Protein AF-A0AAD5GAS0-F1 (afdb_monomer_lite)

pLDDT: mean 85.1, std 6.24, range [58.31, 93.0]

Sequence (140 aa):
YFGTLLTKGKLNAFESLELSRLVVNQNKKNLLENWLAEDKLECSEELGDLVKTVDNDLALKIYIKARATPKVVAAFAERREFDKILIYSKQVGYSPDYLFLLQTILRTDPQGAVNFALMMSQMEGGCPVDYNTITDLFLQ

InterPro domains:
  IPR012331 Clathrin, heavy chain, linker [G3DSA:1.25.40.30] (1-78)
  IPR016024 Armadillo-type 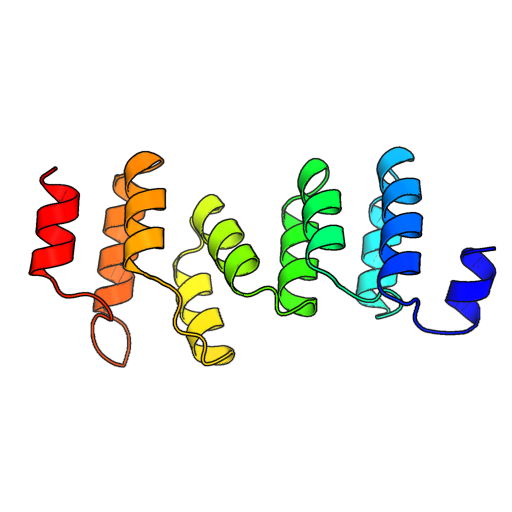fold [SSF48371] (1-71)

Organism: Ambrosia artemisiifolia (NCBI:txid4212)

Structure (mmCIF, N/CA/C/O backbone):
data_AF-A0AAD5GAS0-F1
#
_entry.id   AF-A0AAD5GAS0-F1
#
loop_
_atom_site.group_PDB
_atom_site.id
_atom_site.type_symbol
_atom_site.label_atom_id
_atom_site.label_alt_id
_atom_site.label_comp_id
_atom_site.label_asym_id
_atom_site.label_entity_id
_atom_site.label_seq_id
_atom_site.pdbx_PDB_ins_code
_atom_site.Cartn_x
_atom_site.Cartn_y
_atom_site.Cartn_z
_atom_site.occupancy
_atom_site.B_iso_or_equiv
_atom_site.auth_seq_id
_atom_site.auth_comp_id
_atom_site.auth_asym_id
_atom_site.auth_atom_id
_atom_site.pdbx_PDB_model_num
ATOM 1 N N . TYR A 1 1 ? -19.476 1.541 22.113 1.00 71.50 1 TYR A N 1
ATOM 2 C CA . TYR A 1 1 ? -19.295 0.214 21.496 1.00 71.50 1 TYR A CA 1
ATOM 3 C C . TYR A 1 1 ? -17.854 0.013 21.022 1.00 71.50 1 TYR A C 1
ATOM 5 O O . TYR A 1 1 ? -17.113 -0.648 21.736 1.00 71.50 1 TYR A O 1
ATOM 13 N N . PHE A 1 2 ? -17.394 0.663 19.942 1.00 72.06 2 PHE A N 1
ATOM 14 C CA . PHE A 1 2 ? -16.007 0.515 19.452 1.00 72.06 2 PHE A CA 1
ATOM 15 C C . PHE A 1 2 ? -14.914 0.898 20.462 1.00 72.06 2 PHE A C 1
ATOM 17 O O . PHE A 1 2 ? -13.915 0.199 20.563 1.00 72.06 2 PHE A O 1
ATOM 24 N N . GLY A 1 3 ? -15.125 1.938 21.279 1.00 73.81 3 GLY A N 1
ATOM 25 C CA . GLY A 1 3 ? -14.177 2.296 22.346 1.00 73.81 3 GLY A CA 1
ATOM 26 C C . GLY A 1 3 ? -13.932 1.164 23.351 1.00 73.81 3 GLY A C 1
ATOM 27 O O . GLY A 1 3 ? -12.802 0.969 23.778 1.00 73.81 3 GLY A O 1
ATOM 28 N N . THR A 1 4 ? -14.966 0.376 23.666 1.00 78.38 4 THR A N 1
ATOM 29 C CA . THR A 1 4 ? -14.875 -0.790 24.560 1.00 78.38 4 THR A CA 1
ATOM 30 C C . THR A 1 4 ? -14.216 -1.985 23.870 1.00 78.38 4 THR A C 1
ATOM 32 O O . THR A 1 4 ? -13.490 -2.734 24.514 1.00 78.38 4 THR A O 1
ATOM 35 N N . LEU A 1 5 ? -14.440 -2.168 22.562 1.00 75.75 5 LEU A N 1
ATOM 36 C CA . LEU A 1 5 ? -13.770 -3.210 21.772 1.00 75.75 5 LEU A CA 1
ATOM 37 C C . LEU A 1 5 ? -12.263 -2.946 21.668 1.00 75.75 5 LEU A C 1
ATOM 39 O O . LEU A 1 5 ? -11.475 -3.843 21.945 1.00 75.75 5 LEU A O 1
ATOM 43 N N . LEU A 1 6 ? -11.870 -1.693 21.424 1.00 78.00 6 LEU A N 1
ATOM 44 C CA . LEU A 1 6 ? -10.469 -1.250 21.422 1.00 78.00 6 LEU A CA 1
ATOM 45 C C . LEU A 1 6 ? -9.763 -1.438 22.775 1.00 78.00 6 LEU A C 1
ATOM 47 O O . LEU A 1 6 ? -8.534 -1.453 22.826 1.00 78.00 6 LEU A O 1
ATOM 51 N N . THR A 1 7 ? -10.518 -1.542 23.876 1.00 77.06 7 THR A N 1
ATOM 52 C CA . THR A 1 7 ? -9.972 -1.880 25.203 1.00 77.06 7 THR A CA 1
ATOM 53 C C . THR A 1 7 ? -9.883 -3.387 25.436 1.00 77.06 7 THR A C 1
ATOM 55 O O . THR A 1 7 ? -9.105 -3.821 26.278 1.00 77.06 7 THR A O 1
ATOM 58 N N . LYS A 1 8 ? -10.689 -4.184 24.724 1.00 76.88 8 LYS A N 1
ATOM 59 C CA . LYS A 1 8 ? -10.748 -5.644 24.865 1.00 76.88 8 LYS A CA 1
ATOM 60 C C . LYS A 1 8 ? -9.716 -6.369 24.004 1.00 76.88 8 LYS A C 1
ATOM 62 O O . LYS A 1 8 ? -9.296 -7.455 24.390 1.00 76.88 8 LYS A O 1
ATOM 67 N N . GLY A 1 9 ? -9.311 -5.801 22.869 1.00 81.44 9 GLY A N 1
ATOM 68 C CA . GLY A 1 9 ? -8.299 -6.408 22.010 1.00 81.44 9 GLY A CA 1
ATOM 69 C C . GLY A 1 9 ? -8.232 -5.802 20.612 1.00 81.44 9 GLY A C 1
ATOM 70 O O . GLY A 1 9 ? -8.740 -4.707 20.367 1.00 81.44 9 GLY A O 1
ATOM 71 N N . LYS A 1 10 ? -7.580 -6.538 19.707 1.00 86.38 10 LYS A N 1
ATOM 72 C CA . LYS A 1 10 ? -7.465 -6.198 18.288 1.00 86.38 10 LYS A CA 1
ATOM 73 C C . LYS A 1 10 ? -8.802 -6.428 17.582 1.00 86.38 10 LYS A C 1
ATOM 75 O O . LYS A 1 10 ? -9.422 -7.476 17.755 1.00 86.38 10 LYS A O 1
ATOM 80 N N . LEU A 1 11 ? -9.236 -5.435 16.816 1.00 88.62 11 LEU A N 1
ATOM 81 C CA . LEU A 1 11 ? -10.448 -5.490 16.002 1.00 88.62 11 LEU A CA 1
ATOM 82 C C . LEU A 1 11 ? -10.214 -6.387 14.788 1.00 88.62 11 LEU A C 1
ATOM 84 O O . LEU A 1 11 ? -9.110 -6.420 14.254 1.00 88.62 11 LEU A O 1
ATOM 88 N N . ASN A 1 12 ? -11.252 -7.073 14.318 1.00 89.81 12 ASN A N 1
ATOM 89 C CA . ASN A 1 12 ? -11.169 -7.828 13.068 1.00 89.81 12 ASN A CA 1
ATOM 90 C C . ASN A 1 12 ? -11.220 -6.898 11.835 1.00 89.81 12 ASN A C 1
ATOM 92 O O . ASN A 1 12 ? -11.426 -5.689 11.962 1.00 89.81 12 ASN A O 1
ATOM 96 N N . ALA A 1 13 ? -11.043 -7.452 10.631 1.00 87.69 13 ALA A N 1
ATOM 97 C CA . ALA A 1 13 ? -11.028 -6.672 9.389 1.00 87.69 13 ALA A CA 1
ATOM 98 C C . ALA A 1 13 ? -12.337 -5.894 9.147 1.00 87.69 13 ALA A C 1
ATOM 100 O O . ALA A 1 13 ? -12.300 -4.721 8.780 1.00 87.69 13 ALA A O 1
ATOM 101 N N . PHE A 1 14 ? -13.490 -6.509 9.420 1.00 89.12 14 PHE A N 1
ATOM 102 C CA . PHE A 1 14 ? -14.802 -5.885 9.233 1.00 89.12 14 PHE A CA 1
ATOM 103 C C . PHE A 1 14 ? -15.055 -4.756 10.242 1.00 89.12 14 PHE A C 1
ATOM 105 O O . PHE A 1 14 ? -15.455 -3.653 9.877 1.00 89.12 14 PHE A O 1
ATOM 112 N N . GLU A 1 15 ? -14.761 -4.998 11.519 1.00 89.69 15 GLU A N 1
ATOM 113 C CA . GLU A 1 15 ? -14.873 -4.001 12.582 1.00 89.69 15 GLU A CA 1
ATOM 114 C C . GLU A 1 15 ? -13.919 -2.826 12.350 1.00 89.69 15 GLU A C 1
ATOM 116 O O . GLU A 1 15 ? -14.293 -1.671 12.559 1.00 89.69 15 GLU A O 1
ATOM 121 N N . SER A 1 16 ? -12.694 -3.121 11.902 1.00 90.31 16 SER A N 1
ATOM 122 C CA . SER A 1 16 ? -11.679 -2.118 11.575 1.00 90.31 16 SER A CA 1
ATOM 123 C C . SER A 1 16 ? -12.127 -1.249 10.403 1.00 90.31 16 SER A C 1
ATOM 125 O O . SER A 1 16 ? -11.953 -0.031 10.460 1.00 90.31 16 SER A O 1
ATOM 127 N N . LEU A 1 17 ? -12.754 -1.838 9.380 1.00 91.00 17 LEU A N 1
ATOM 128 C CA . LEU A 1 17 ? -13.299 -1.118 8.230 1.00 91.00 17 LEU A CA 1
ATOM 129 C C . LEU A 1 17 ? -14.452 -0.188 8.630 1.00 91.00 17 LEU A C 1
ATOM 131 O O . LEU A 1 17 ? -14.426 0.998 8.300 1.00 91.00 17 LEU A O 1
ATOM 135 N N . GLU A 1 18 ? -15.431 -0.692 9.382 1.00 90.25 18 GLU A N 1
ATOM 136 C CA . GLU A 1 18 ? -16.595 0.092 9.815 1.00 90.25 18 GLU A CA 1
ATOM 137 C C . GLU A 1 18 ? -16.200 1.238 10.751 1.00 90.25 18 GLU A C 1
ATOM 139 O O . GLU A 1 18 ? -16.634 2.384 10.577 1.00 90.25 18 GLU A O 1
ATOM 144 N N . LEU A 1 19 ? -15.314 0.961 11.714 1.00 89.12 19 LEU A N 1
ATOM 145 C CA . LEU A 1 19 ? -14.759 1.990 12.586 1.00 89.12 19 LEU A CA 1
ATOM 146 C C . LEU A 1 19 ? -14.028 3.057 11.768 1.00 89.12 19 LEU A C 1
ATOM 148 O O . LEU A 1 19 ? -14.226 4.254 11.982 1.00 89.12 19 LEU A O 1
ATOM 152 N N . SER A 1 20 ? -13.212 2.629 10.810 1.00 88.81 20 SER A N 1
ATOM 153 C CA . SER A 1 20 ? -12.440 3.530 9.962 1.00 88.81 20 SER A CA 1
ATOM 154 C C . SER A 1 20 ? -13.331 4.400 9.093 1.00 88.81 20 SER A C 1
ATOM 156 O O . SER A 1 20 ? -13.122 5.607 9.049 1.00 88.81 20 SER A O 1
ATOM 158 N N . ARG A 1 21 ? -14.391 3.843 8.501 1.00 90.19 21 ARG A N 1
ATOM 159 C CA . ARG A 1 21 ? -15.402 4.597 7.744 1.00 90.19 21 ARG A CA 1
ATOM 160 C C . ARG A 1 21 ? -16.046 5.680 8.597 1.00 90.19 21 ARG A C 1
ATOM 162 O O . ARG A 1 21 ? -16.154 6.828 8.166 1.00 90.19 21 ARG A O 1
ATOM 169 N N . LEU A 1 22 ? -16.420 5.343 9.829 1.00 89.19 22 LEU A N 1
ATOM 170 C CA . LEU A 1 22 ? -17.003 6.295 10.768 1.00 89.19 22 LEU A CA 1
ATOM 171 C C . LEU A 1 22 ? -16.020 7.425 11.126 1.00 89.19 22 LEU A C 1
ATOM 173 O O . LEU A 1 22 ? -16.404 8.594 11.163 1.00 89.19 22 LEU A O 1
ATOM 177 N N . VAL A 1 23 ? -14.759 7.083 11.390 1.00 89.06 23 VAL A N 1
ATOM 178 C CA . VAL A 1 23 ? -13.705 8.028 11.794 1.00 89.06 23 VAL A CA 1
ATOM 179 C C . VAL A 1 23 ? -13.280 8.934 10.640 1.00 89.06 23 VAL A C 1
ATOM 181 O O . VAL A 1 23 ? -13.125 10.140 10.839 1.00 89.06 23 VAL A O 1
ATOM 184 N N . VAL A 1 24 ? -13.154 8.373 9.439 1.00 88.25 24 VAL A N 1
ATOM 185 C CA . VAL A 1 24 ? -12.866 9.086 8.191 1.00 88.25 24 VAL A CA 1
ATOM 186 C C . VAL A 1 24 ? -13.966 10.104 7.887 1.00 88.25 24 VAL A C 1
ATOM 188 O O . VAL A 1 24 ? -13.664 11.280 7.702 1.00 88.25 24 VAL A O 1
ATOM 191 N N . ASN A 1 25 ? -15.240 9.705 7.961 1.00 87.69 25 ASN A N 1
ATOM 192 C CA . ASN A 1 25 ? -16.373 10.619 7.763 1.00 87.69 25 ASN A CA 1
ATOM 193 C C . ASN A 1 25 ? -16.419 11.748 8.806 1.00 87.69 25 ASN A C 1
ATOM 195 O O . ASN A 1 25 ? -16.857 12.858 8.515 1.00 87.69 25 ASN A O 1
ATOM 199 N N . GLN A 1 26 ? -15.943 11.487 10.026 1.00 87.12 26 GLN A N 1
ATOM 200 C CA . GLN A 1 26 ? -15.818 12.495 11.082 1.00 87.12 26 GLN A CA 1
ATOM 201 C C . GLN A 1 26 ? -14.552 13.362 10.963 1.00 87.12 26 GLN A C 1
ATOM 203 O O . GLN A 1 26 ? -14.313 14.180 11.848 1.00 87.12 26 GLN A O 1
ATOM 208 N N . ASN A 1 27 ? -13.732 13.189 9.919 1.00 84.50 27 ASN A N 1
ATOM 209 C CA . ASN A 1 27 ? -12.426 13.842 9.757 1.00 84.50 27 ASN A CA 1
ATOM 210 C C . ASN A 1 27 ? -11.455 13.597 10.932 1.00 84.50 27 ASN A C 1
ATOM 212 O O . ASN A 1 27 ? -10.561 14.395 11.203 1.00 84.50 27 ASN A O 1
ATOM 216 N N . LYS A 1 28 ? -11.593 12.470 11.640 1.00 86.75 28 LYS A N 1
ATOM 217 C CA . LYS A 1 28 ? -10.772 12.114 12.812 1.00 86.75 28 LYS A CA 1
ATOM 218 C C . LYS A 1 28 ? -9.628 11.156 12.467 1.00 86.75 28 LYS A C 1
ATOM 220 O O . LYS A 1 28 ? -9.322 10.255 13.246 1.00 86.75 28 LYS A O 1
ATOM 225 N N . LYS A 1 29 ? -8.969 11.346 11.320 1.00 85.31 29 LYS A N 1
ATOM 226 C CA . LYS A 1 29 ? -7.916 10.436 10.826 1.00 85.31 29 LYS A CA 1
ATOM 227 C C . LYS A 1 29 ? -6.771 10.188 11.823 1.00 85.31 29 LYS A C 1
ATOM 229 O O . LYS A 1 29 ? -6.260 9.077 11.882 1.00 85.31 29 LYS A O 1
ATOM 234 N N . ASN A 1 30 ? -6.467 11.155 12.691 1.00 88.38 30 ASN A N 1
ATOM 235 C CA . ASN A 1 30 ? -5.449 11.026 13.742 1.00 88.38 30 ASN A CA 1
ATOM 236 C C . ASN A 1 30 ? -5.729 9.852 14.706 1.00 88.38 30 ASN A C 1
ATOM 238 O O . ASN A 1 30 ? -4.802 9.227 15.212 1.00 88.38 30 ASN A O 1
ATOM 242 N N . LEU A 1 31 ? -7.004 9.531 14.970 1.00 88.19 31 LEU A N 1
ATOM 243 C CA . LEU A 1 31 ? -7.359 8.367 15.796 1.00 88.19 31 LEU A CA 1
ATOM 244 C C . LEU A 1 31 ? -6.984 7.057 15.101 1.00 88.19 31 LEU A C 1
ATOM 246 O O . LEU A 1 31 ? -6.508 6.128 15.745 1.00 88.19 31 LEU A O 1
ATOM 250 N N . LEU A 1 32 ? -7.178 7.012 13.785 1.00 87.44 32 LEU A N 1
ATOM 251 C CA . LEU A 1 32 ? -6.873 5.865 12.941 1.00 87.44 32 LEU A CA 1
ATOM 252 C C . LEU A 1 32 ? -5.362 5.605 12.907 1.00 87.44 32 LEU A C 1
ATOM 254 O O . LEU A 1 32 ? -4.943 4.459 13.037 1.00 87.44 32 LEU A O 1
ATOM 258 N N . GLU A 1 33 ? -4.551 6.667 12.841 1.00 88.69 33 GLU A N 1
ATOM 259 C CA . GLU A 1 33 ? -3.090 6.578 12.976 1.00 88.69 33 GLU A CA 1
ATOM 260 C C . GLU A 1 33 ? -2.661 6.001 14.326 1.00 88.69 33 GLU A C 1
ATOM 262 O O . GLU A 1 33 ? -1.843 5.080 14.361 1.00 88.69 33 GLU A O 1
ATOM 267 N N . ASN A 1 34 ? -3.241 6.489 15.427 1.00 90.31 34 ASN A N 1
ATOM 268 C CA . ASN A 1 34 ? -2.937 5.977 16.763 1.00 90.31 34 ASN A CA 1
ATOM 269 C C . ASN A 1 34 ? -3.285 4.487 16.879 1.00 90.31 34 ASN A C 1
ATOM 271 O O . ASN A 1 34 ? -2.460 3.688 17.313 1.00 90.31 34 ASN A O 1
ATOM 275 N N . TRP A 1 35 ? -4.471 4.076 16.424 1.00 88.75 35 TRP A N 1
ATOM 276 C CA . TRP A 1 35 ? -4.875 2.670 16.497 1.00 88.75 35 TRP A CA 1
ATOM 277 C C . TRP A 1 35 ? -4.057 1.755 15.579 1.00 88.75 35 TRP A C 1
ATOM 279 O O . TRP A 1 35 ? -3.802 0.607 15.941 1.00 88.75 35 TRP A O 1
ATOM 289 N N . LEU A 1 36 ? -3.605 2.250 14.423 1.00 88.19 36 LEU A N 1
ATOM 290 C CA . LEU A 1 36 ? -2.660 1.541 13.553 1.00 88.19 36 LEU A CA 1
ATOM 291 C C . LEU A 1 36 ? -1.287 1.361 14.206 1.00 88.19 36 LEU A C 1
ATOM 293 O O . LEU A 1 36 ? -0.679 0.294 14.062 1.00 88.19 36 LEU A O 1
ATOM 297 N N . ALA A 1 37 ? -0.797 2.392 14.898 1.00 88.31 37 ALA A N 1
ATOM 298 C CA . ALA A 1 37 ? 0.467 2.356 15.626 1.00 88.31 37 ALA A CA 1
ATOM 299 C C . ALA A 1 37 ? 0.404 1.399 16.827 1.00 88.31 37 ALA A C 1
ATOM 301 O O . ALA A 1 37 ? 1.356 0.665 17.074 1.00 88.31 37 ALA A O 1
ATOM 302 N N . GLU A 1 38 ? -0.740 1.346 17.512 1.00 89.38 38 GLU A N 1
ATOM 303 C CA . GLU A 1 38 ? -1.011 0.426 18.626 1.00 89.38 38 GLU A CA 1
ATOM 304 C C . GLU A 1 38 ? -1.352 -1.014 18.182 1.00 89.38 38 GLU A C 1
ATOM 306 O O . GLU A 1 38 ? -1.675 -1.849 19.022 1.00 89.38 38 GLU A O 1
ATOM 311 N N . ASP A 1 39 ? -1.318 -1.311 16.878 1.00 87.44 39 ASP A N 1
ATOM 312 C CA . ASP A 1 39 ? -1.718 -2.600 16.282 1.00 87.44 39 ASP A CA 1
ATOM 313 C C . ASP A 1 39 ? -3.131 -3.075 16.681 1.00 87.44 39 ASP A C 1
ATOM 315 O O . ASP A 1 39 ? -3.433 -4.267 16.717 1.00 87.44 39 ASP A O 1
ATOM 319 N N . LYS A 1 40 ? -4.031 -2.127 16.966 1.00 88.31 40 LYS A N 1
ATOM 320 C CA . LYS A 1 40 ? -5.417 -2.403 17.376 1.00 88.31 40 LYS A CA 1
ATOM 321 C C . LYS A 1 40 ? -6.360 -2.674 16.210 1.00 88.31 40 LYS A C 1
ATOM 323 O O . LYS A 1 40 ? -7.445 -3.207 16.430 1.00 88.31 40 LYS A O 1
ATOM 328 N N . LEU A 1 41 ? -5.969 -2.288 14.998 1.00 89.69 41 LEU A N 1
ATOM 329 C CA . LEU A 1 41 ? -6.745 -2.475 13.775 1.00 89.69 41 LEU A CA 1
ATOM 330 C C . LEU A 1 41 ? -6.156 -3.606 12.940 1.00 89.69 41 LEU A C 1
ATOM 332 O O . LEU A 1 41 ? -4.940 -3.683 12.749 1.00 89.69 41 LEU A O 1
ATOM 336 N N . GLU A 1 42 ? -7.028 -4.445 12.397 1.00 90.56 42 GLU A N 1
ATOM 337 C CA . GLU A 1 42 ? -6.648 -5.393 11.359 1.00 90.56 42 GLU A CA 1
ATOM 338 C C . GLU A 1 42 ? -6.573 -4.657 10.019 1.00 90.56 42 GLU A C 1
ATOM 340 O O . GLU A 1 42 ? -7.536 -4.025 9.577 1.00 90.56 42 GLU A O 1
ATOM 345 N N . CYS A 1 43 ? -5.399 -4.702 9.390 1.00 91.62 43 CYS A N 1
ATOM 346 C CA . CYS A 1 43 ? -5.149 -4.012 8.131 1.00 91.62 43 CYS A CA 1
ATOM 347 C C . CYS A 1 43 ? -5.632 -4.873 6.964 1.00 91.62 43 CYS A C 1
ATOM 349 O O . CYS A 1 43 ? -5.173 -6.001 6.803 1.00 91.62 43 CYS A O 1
ATOM 351 N N . SER A 1 44 ? -6.508 -4.322 6.127 1.00 92.38 44 SER A N 1
ATOM 352 C CA . SER A 1 44 ? -6.999 -4.966 4.907 1.00 92.38 44 SER A CA 1
ATOM 353 C C . SER A 1 44 ? -6.837 -4.055 3.690 1.00 92.38 44 SER A C 1
ATOM 355 O O . SER A 1 44 ? -6.621 -2.847 3.818 1.00 92.38 44 SER A O 1
ATOM 357 N N . GLU A 1 45 ? -6.949 -4.638 2.496 1.00 91.38 45 GLU A N 1
ATOM 358 C CA . GLU A 1 45 ? -6.951 -3.885 1.238 1.00 91.38 45 GLU A CA 1
ATOM 359 C C . GLU A 1 45 ? -8.089 -2.855 1.202 1.00 91.38 45 GLU A C 1
ATOM 361 O O . GLU A 1 45 ? -7.847 -1.680 0.941 1.00 91.38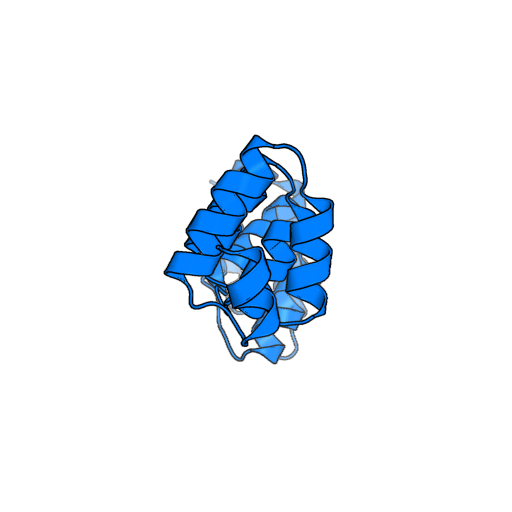 45 GLU A O 1
ATOM 366 N N . GLU A 1 46 ? -9.303 -3.268 1.567 1.00 91.75 46 GLU A N 1
ATOM 367 C CA . GLU A 1 46 ? -10.492 -2.406 1.595 1.00 91.75 46 GLU A CA 1
ATOM 368 C C . GLU A 1 46 ? -10.323 -1.223 2.558 1.00 91.75 46 GLU A C 1
ATOM 370 O O . GLU A 1 46 ? -10.758 -0.105 2.272 1.00 91.75 46 GLU A O 1
ATOM 375 N N . LEU A 1 47 ? -9.664 -1.459 3.699 1.00 91.50 47 LEU A N 1
ATOM 376 C CA . LEU A 1 47 ? -9.354 -0.411 4.664 1.00 91.50 47 LEU A CA 1
ATOM 377 C C . LEU A 1 47 ? -8.385 0.614 4.066 1.00 91.50 47 LEU A C 1
ATOM 379 O O . LEU A 1 47 ? -8.581 1.819 4.230 1.00 91.50 47 LEU A O 1
ATOM 383 N N . GLY A 1 48 ? -7.350 0.145 3.369 1.00 92.56 48 GLY A N 1
ATOM 384 C CA . GLY A 1 48 ? -6.412 1.019 2.675 1.00 92.56 48 GLY A CA 1
ATOM 385 C C . GLY A 1 48 ? -7.095 1.839 1.577 1.00 92.56 48 GLY A C 1
ATOM 386 O O . GLY A 1 48 ? -6.874 3.048 1.513 1.00 92.56 48 GLY A O 1
ATOM 387 N N . ASP A 1 49 ? -7.975 1.223 0.779 1.00 91.88 49 ASP A N 1
ATOM 388 C CA . ASP A 1 49 ? -8.712 1.900 -0.301 1.00 91.88 49 ASP A CA 1
ATOM 389 C C . ASP A 1 49 ? -9.610 3.015 0.251 1.00 91.88 49 ASP A C 1
ATOM 391 O O . ASP A 1 49 ? -9.644 4.124 -0.288 1.00 91.88 49 ASP A O 1
ATOM 395 N N . LEU A 1 50 ? -10.279 2.754 1.376 1.00 91.12 50 LEU A N 1
ATOM 396 C CA . LEU A 1 50 ? -11.092 3.743 2.076 1.00 91.12 50 LEU A CA 1
ATOM 397 C C . LEU A 1 50 ? -10.256 4.907 2.623 1.00 91.12 50 LEU A C 1
ATOM 399 O O . LEU A 1 50 ? -10.673 6.059 2.544 1.00 91.12 50 LEU A O 1
ATOM 403 N N . VAL A 1 51 ? -9.085 4.628 3.197 1.00 90.44 51 VAL A N 1
ATOM 404 C CA . VAL A 1 51 ? -8.218 5.677 3.751 1.00 90.44 51 VAL A CA 1
ATOM 405 C C . VAL A 1 51 ? -7.541 6.481 2.641 1.00 90.44 51 VAL A C 1
ATOM 407 O O . VAL A 1 51 ? -7.352 7.684 2.814 1.00 90.44 51 VAL A O 1
ATOM 410 N N . LYS A 1 52 ? -7.266 5.879 1.473 1.00 90.31 52 LYS A N 1
ATOM 411 C CA . LYS A 1 52 ? -6.628 6.546 0.323 1.00 90.31 52 LYS A CA 1
ATOM 412 C C . LYS A 1 52 ? -7.396 7.790 -0.133 1.00 90.31 52 LYS A C 1
ATOM 414 O O . LYS A 1 52 ? -6.778 8.759 -0.562 1.00 90.31 52 LYS A O 1
ATOM 419 N N . THR A 1 53 ? -8.726 7.810 0.010 1.00 87.69 53 THR A N 1
ATOM 420 C CA . THR A 1 53 ? -9.552 8.971 -0.371 1.00 87.69 53 THR A CA 1
ATOM 421 C C . THR A 1 53 ? -9.330 10.196 0.518 1.00 87.69 53 THR A C 1
ATOM 423 O O . THR A 1 53 ? -9.747 11.292 0.156 1.00 87.69 53 THR A O 1
ATOM 426 N N . VAL A 1 54 ? -8.719 10.019 1.692 1.00 88.12 54 VAL A N 1
ATOM 427 C CA . VAL A 1 54 ? -8.497 11.081 2.686 1.00 88.12 54 VAL A CA 1
ATOM 428 C C . VAL A 1 54 ? -7.016 11.305 2.963 1.00 88.12 54 VAL A C 1
ATOM 430 O O . VAL A 1 54 ? -6.601 12.440 3.199 1.00 88.12 54 VAL A O 1
ATOM 433 N N . ASP A 1 55 ? -6.214 10.241 2.948 1.00 88.56 55 ASP A N 1
ATOM 434 C CA . ASP A 1 55 ? -4.788 10.288 3.235 1.00 88.56 55 ASP A CA 1
ATOM 435 C C . ASP A 1 55 ? -4.026 9.164 2.509 1.00 88.56 55 ASP A C 1
ATOM 437 O O . ASP A 1 55 ? -4.132 7.980 2.844 1.00 88.56 55 ASP A O 1
ATOM 441 N N . ASN A 1 56 ? -3.236 9.542 1.502 1.00 88.69 56 ASN A N 1
ATOM 442 C CA . ASN A 1 56 ? -2.451 8.594 0.709 1.00 88.69 56 ASN A CA 1
ATOM 443 C C . ASN A 1 56 ? -1.273 7.992 1.499 1.00 88.69 56 ASN A C 1
ATOM 445 O O . ASN A 1 56 ? -0.912 6.835 1.276 1.00 88.69 56 ASN A O 1
ATOM 449 N N . ASP A 1 57 ? -0.675 8.745 2.427 1.00 90.00 57 ASP A N 1
ATOM 450 C CA . ASP A 1 57 ? 0.447 8.277 3.246 1.00 90.00 57 ASP A CA 1
ATOM 451 C C . ASP A 1 57 ? -0.004 7.217 4.250 1.00 90.00 57 ASP A C 1
ATOM 453 O O . ASP A 1 57 ? 0.656 6.187 4.422 1.00 90.00 57 ASP A O 1
ATOM 457 N N . LEU A 1 58 ? -1.152 7.439 4.890 1.00 89.50 58 LEU A N 1
ATOM 458 C CA . LEU A 1 58 ? -1.720 6.470 5.816 1.00 89.50 58 LEU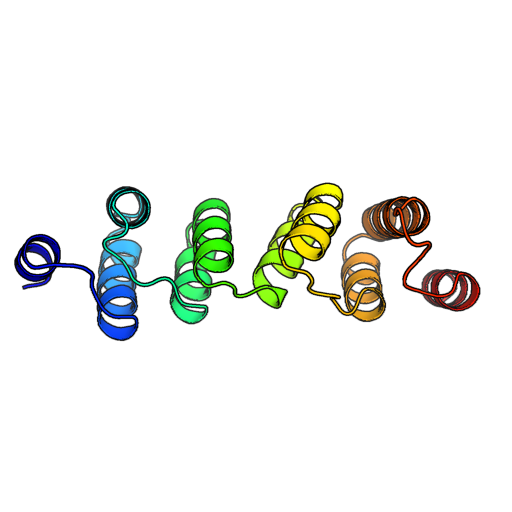 A CA 1
ATOM 459 C C . LEU A 1 58 ? -2.199 5.206 5.095 1.00 89.50 58 LEU A C 1
ATOM 461 O O . LEU A 1 58 ? -1.940 4.100 5.574 1.00 89.50 58 LEU A O 1
ATOM 465 N N . ALA A 1 59 ? -2.824 5.353 3.924 1.00 91.75 59 ALA A N 1
ATOM 466 C CA . ALA A 1 59 ? -3.238 4.223 3.095 1.00 91.75 59 ALA A CA 1
ATOM 467 C C . ALA A 1 59 ? -2.058 3.315 2.727 1.00 91.75 59 ALA A C 1
ATOM 469 O O . ALA A 1 59 ? -2.147 2.097 2.869 1.00 91.75 59 ALA A O 1
ATOM 470 N N . LEU A 1 60 ? -0.917 3.899 2.345 1.00 91.44 60 L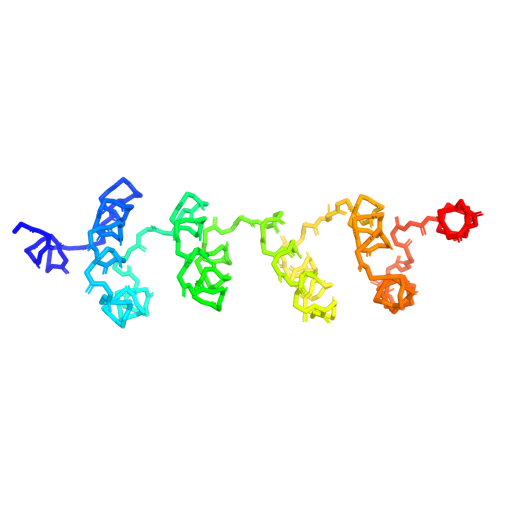EU A N 1
ATOM 471 C CA . LEU A 1 60 ? 0.300 3.144 2.049 1.00 91.44 60 LEU A CA 1
ATOM 472 C C . LEU A 1 60 ? 0.762 2.299 3.248 1.00 91.44 60 LEU A C 1
ATOM 474 O O . LEU A 1 60 ? 1.063 1.116 3.083 1.00 91.44 60 LEU A O 1
ATOM 478 N N . LYS A 1 61 ? 0.771 2.870 4.461 1.00 91.00 61 LYS A N 1
ATOM 479 C CA . LYS A 1 61 ? 1.114 2.127 5.690 1.00 91.00 61 LYS A CA 1
ATOM 480 C C . LYS A 1 61 ? 0.168 0.945 5.914 1.00 91.00 61 LYS A C 1
ATOM 482 O O . LYS A 1 61 ? 0.625 -0.137 6.285 1.00 91.00 61 LYS A O 1
ATOM 487 N N . ILE A 1 62 ? -1.129 1.144 5.670 1.00 91.94 62 ILE A N 1
ATOM 488 C CA . ILE A 1 62 ? -2.145 0.093 5.793 1.00 91.94 62 ILE A CA 1
ATOM 489 C C . ILE A 1 62 ? -1.890 -1.016 4.774 1.00 91.94 62 ILE A C 1
ATOM 491 O O . ILE A 1 62 ? -1.845 -2.173 5.175 1.00 91.94 62 ILE A O 1
ATOM 495 N N . TYR A 1 63 ? -1.653 -0.699 3.497 1.00 93.00 63 TYR A N 1
ATOM 496 C CA . TYR A 1 63 ? -1.379 -1.716 2.474 1.00 93.00 63 TYR A CA 1
ATOM 497 C C . TYR A 1 63 ? -0.132 -2.547 2.787 1.00 93.00 63 TYR A C 1
ATOM 499 O O . TYR A 1 63 ? -0.149 -3.765 2.608 1.00 93.00 63 TYR A O 1
ATOM 507 N N . ILE A 1 64 ? 0.930 -1.910 3.298 1.00 90.06 64 ILE A N 1
ATOM 508 C CA . ILE A 1 64 ? 2.155 -2.607 3.716 1.00 90.06 64 ILE A CA 1
ATOM 509 C C . ILE A 1 64 ? 1.843 -3.583 4.854 1.00 90.06 64 ILE A C 1
ATOM 511 O O . ILE A 1 64 ? 2.231 -4.751 4.777 1.00 90.06 64 ILE A O 1
ATOM 515 N N . LYS A 1 65 ? 1.109 -3.136 5.884 1.00 89.81 65 LYS A N 1
ATOM 516 C CA . LYS A 1 65 ? 0.684 -3.996 7.000 1.00 89.81 65 LYS A CA 1
ATOM 517 C C . LYS A 1 65 ? -0.263 -5.115 6.554 1.00 89.81 65 LYS A C 1
ATOM 519 O O . LYS A 1 65 ? -0.115 -6.243 7.013 1.00 89.81 65 LYS A O 1
ATOM 524 N N . ALA A 1 66 ? -1.182 -4.819 5.637 1.00 90.50 66 ALA A N 1
ATOM 525 C CA . ALA A 1 66 ? -2.133 -5.763 5.054 1.00 90.50 66 ALA A CA 1
ATOM 526 C C . ALA A 1 66 ? -1.477 -6.762 4.084 1.00 90.50 66 ALA A C 1
ATOM 528 O O . ALA A 1 66 ? -2.149 -7.667 3.597 1.00 90.50 66 ALA A O 1
ATOM 529 N N . ARG A 1 67 ? -0.181 -6.593 3.771 1.00 86.50 67 ARG A N 1
ATOM 530 C CA . ARG A 1 67 ? 0.545 -7.358 2.742 1.00 86.50 67 ARG A CA 1
ATOM 531 C C . ARG A 1 67 ? -0.135 -7.306 1.367 1.00 86.50 67 ARG A C 1
ATOM 533 O O . ARG A 1 67 ? -0.010 -8.231 0.570 1.00 86.50 67 ARG A O 1
ATOM 540 N N . ALA A 1 68 ? -0.820 -6.204 1.067 1.00 89.44 68 ALA A N 1
ATOM 541 C CA . ALA A 1 68 ? -1.449 -5.954 -0.226 1.00 89.44 68 ALA A CA 1
ATOM 542 C C . ALA A 1 68 ? -0.395 -5.463 -1.234 1.00 89.44 68 ALA A C 1
ATOM 544 O O . ALA A 1 68 ? -0.403 -4.306 -1.661 1.00 89.44 68 ALA A O 1
ATOM 545 N N . THR A 1 69 ? 0.555 -6.332 -1.589 1.00 87.06 69 THR A N 1
ATOM 546 C CA . THR A 1 69 ? 1.737 -5.981 -2.391 1.00 87.06 69 THR A CA 1
ATOM 547 C C . THR A 1 69 ? 1.411 -5.245 -3.698 1.00 87.06 69 THR A C 1
ATOM 549 O O . THR A 1 69 ? 2.045 -4.218 -3.942 1.00 87.06 69 THR A O 1
ATOM 552 N N . PRO A 1 70 ? 0.401 -5.646 -4.500 1.00 86.19 70 PRO A N 1
ATOM 553 C CA . PRO A 1 70 ? 0.044 -4.918 -5.721 1.00 86.19 70 PRO A CA 1
ATOM 554 C C . PRO A 1 70 ? -0.329 -3.450 -5.467 1.00 86.19 70 PRO A C 1
ATOM 556 O O . PRO A 1 70 ? 0.100 -2.560 -6.200 1.00 86.19 70 PRO A O 1
ATOM 559 N N . LYS A 1 71 ? -1.077 -3.177 -4.390 1.00 89.62 71 LYS A N 1
ATOM 560 C CA . LYS A 1 71 ? -1.510 -1.822 -4.014 1.00 89.62 71 LYS A CA 1
ATOM 561 C C . LYS A 1 71 ? -0.362 -0.986 -3.464 1.00 89.62 71 LYS A C 1
ATOM 563 O O . LYS A 1 71 ? -0.271 0.192 -3.793 1.00 89.62 71 LYS A O 1
ATOM 568 N N . VAL A 1 72 ? 0.533 -1.588 -2.674 1.00 90.75 72 VAL A N 1
ATOM 569 C CA . VAL A 1 72 ? 1.759 -0.924 -2.194 1.00 90.75 72 VAL A CA 1
ATOM 570 C C . VAL A 1 72 ? 2.610 -0.466 -3.375 1.00 90.75 72 VAL A C 1
ATOM 572 O O . VAL A 1 72 ? 3.034 0.687 -3.424 1.00 90.75 72 VAL A O 1
ATOM 575 N N . VAL A 1 73 ? 2.823 -1.355 -4.347 1.00 88.44 73 VAL A N 1
ATOM 576 C CA . VAL A 1 73 ? 3.608 -1.061 -5.548 1.00 88.44 73 VAL A CA 1
ATOM 577 C C . VAL A 1 73 ? 2.949 0.046 -6.374 1.00 88.44 73 VAL A C 1
ATOM 579 O O . VAL A 1 73 ? 3.627 1.002 -6.745 1.00 88.44 73 VAL A O 1
ATOM 582 N N . ALA A 1 74 ? 1.634 -0.027 -6.602 1.00 86.50 74 ALA A N 1
ATOM 583 C CA . ALA A 1 74 ? 0.896 1.022 -7.305 1.00 86.50 74 ALA A CA 1
ATOM 584 C C . ALA A 1 74 ? 0.994 2.381 -6.585 1.00 86.50 74 ALA A C 1
ATOM 586 O O . ALA A 1 74 ? 1.278 3.395 -7.217 1.00 86.50 74 ALA A O 1
ATOM 587 N N . ALA A 1 75 ? 0.836 2.402 -5.260 1.00 89.50 75 ALA A N 1
ATOM 588 C CA . ALA A 1 75 ? 0.935 3.623 -4.463 1.00 89.50 75 ALA A CA 1
ATOM 589 C C . ALA A 1 75 ? 2.351 4.228 -4.480 1.00 89.50 75 ALA A C 1
ATOM 591 O O . ALA A 1 75 ? 2.500 5.446 -4.558 1.00 89.50 75 ALA A O 1
ATOM 592 N N . PHE A 1 76 ? 3.407 3.410 -4.452 1.00 88.94 76 PHE A N 1
ATOM 593 C CA . PHE A 1 76 ? 4.775 3.906 -4.631 1.00 88.94 76 PHE A CA 1
ATOM 594 C C . PHE A 1 76 ? 5.030 4.423 -6.051 1.00 88.94 76 PHE A C 1
ATOM 596 O O . PHE A 1 76 ? 5.714 5.435 -6.208 1.00 88.94 76 PHE A O 1
ATOM 603 N N . ALA A 1 77 ? 4.468 3.770 -7.073 1.00 85.50 77 ALA A N 1
ATOM 604 C CA . ALA A 1 77 ? 4.602 4.192 -8.465 1.00 85.50 77 ALA A CA 1
ATOM 605 C C . ALA A 1 77 ? 3.943 5.560 -8.698 1.00 85.50 77 ALA A C 1
ATOM 607 O O . ALA A 1 77 ? 4.570 6.449 -9.272 1.00 85.50 77 ALA A O 1
ATOM 608 N N . GLU A 1 78 ? 2.735 5.770 -8.164 1.00 84.38 78 GLU A N 1
ATOM 609 C CA . GLU A 1 78 ? 2.046 7.071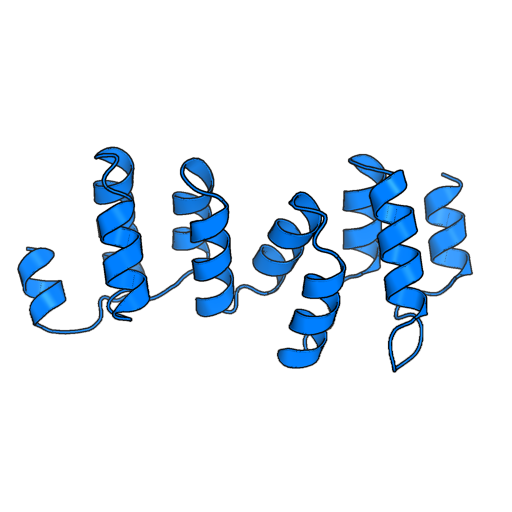 -8.173 1.00 84.38 78 GLU A CA 1
ATOM 610 C C . GLU A 1 78 ? 2.877 8.169 -7.481 1.00 84.38 78 GLU A C 1
ATOM 612 O O . GLU A 1 78 ? 2.882 9.320 -7.917 1.00 84.38 78 GLU A O 1
ATOM 617 N N . ARG A 1 79 ? 3.627 7.815 -6.428 1.00 85.31 79 ARG A N 1
ATOM 618 C CA . ARG A 1 79 ? 4.514 8.728 -5.683 1.00 85.31 79 ARG A CA 1
ATOM 619 C C . ARG A 1 79 ? 5.906 8.899 -6.297 1.00 85.31 79 ARG A C 1
ATOM 621 O O . ARG A 1 79 ? 6.704 9.654 -5.746 1.00 85.31 79 ARG A O 1
ATOM 628 N N . ARG A 1 80 ? 6.212 8.209 -7.402 1.00 83.50 80 ARG A N 1
ATOM 629 C CA . ARG A 1 80 ? 7.551 8.152 -8.024 1.00 83.50 80 ARG A CA 1
ATOM 630 C C . ARG A 1 80 ? 8.643 7.613 -7.088 1.00 83.50 80 ARG A C 1
ATOM 632 O O . ARG A 1 80 ? 9.828 7.869 -7.289 1.00 83.50 80 ARG A O 1
ATOM 639 N N . GLU A 1 81 ? 8.267 6.839 -6.073 1.00 87.69 81 GLU A N 1
ATOM 640 C CA . GLU A 1 81 ? 9.193 6.202 -5.129 1.00 87.69 81 GLU A CA 1
ATOM 641 C C . GLU A 1 81 ? 9.634 4.825 -5.647 1.00 87.69 81 GLU A C 1
ATOM 643 O O . GLU A 1 81 ? 9.478 3.794 -4.994 1.00 87.69 81 GLU A O 1
ATOM 648 N N . PHE A 1 82 ? 10.180 4.815 -6.861 1.00 85.06 82 PHE A N 1
ATOM 649 C CA . PHE A 1 82 ? 10.567 3.615 -7.601 1.00 85.06 82 PHE A CA 1
ATOM 650 C C . PHE A 1 82 ? 11.576 2.731 -6.861 1.00 85.06 82 PHE A C 1
ATOM 652 O O . PHE A 1 82 ? 11.415 1.515 -6.818 1.00 85.06 82 PHE A O 1
ATOM 659 N N . ASP A 1 83 ? 12.559 3.339 -6.201 1.00 86.19 83 ASP A N 1
ATOM 660 C CA . ASP A 1 83 ? 13.553 2.639 -5.383 1.00 86.19 83 ASP A CA 1
ATOM 661 C C . ASP A 1 83 ? 12.896 1.771 -4.289 1.00 86.19 83 ASP A C 1
ATOM 663 O O . ASP A 1 83 ? 13.211 0.589 -4.125 1.00 86.19 83 ASP A O 1
ATOM 667 N N . LYS A 1 84 ? 11.868 2.304 -3.614 1.00 88.12 84 LYS A N 1
ATOM 668 C CA . LYS A 1 84 ? 11.148 1.574 -2.562 1.00 88.12 84 LYS A CA 1
ATOM 669 C C . LYS A 1 84 ? 10.343 0.400 -3.104 1.00 88.12 84 LYS A C 1
ATOM 671 O O . LYS A 1 84 ? 10.216 -0.598 -2.400 1.00 88.12 84 LYS A O 1
ATOM 676 N N . ILE A 1 85 ? 9.832 0.479 -4.337 1.00 86.12 85 ILE A N 1
ATOM 677 C CA . ILE A 1 85 ? 9.148 -0.648 -5.000 1.00 86.12 85 ILE A CA 1
ATOM 678 C C . ILE A 1 85 ? 10.095 -1.835 -5.105 1.00 86.12 85 ILE A C 1
ATOM 680 O O . ILE A 1 85 ? 9.728 -2.957 -4.754 1.00 86.12 85 ILE A O 1
ATOM 684 N N . LEU A 1 86 ? 11.314 -1.578 -5.574 1.00 82.75 86 LEU A N 1
ATOM 685 C CA . LEU A 1 86 ? 12.344 -2.589 -5.780 1.00 82.75 86 LEU A CA 1
ATOM 686 C C . LEU A 1 86 ? 12.779 -3.212 -4.450 1.00 82.75 86 LEU A C 1
ATOM 688 O O . LEU A 1 86 ? 12.788 -4.438 -4.318 1.00 82.75 86 LEU A O 1
ATOM 692 N N . ILE A 1 87 ? 13.050 -2.377 -3.442 1.00 85.50 87 ILE A N 1
ATOM 693 C CA . ILE A 1 87 ? 13.419 -2.826 -2.094 1.00 85.50 87 ILE A CA 1
ATOM 694 C C . ILE A 1 87 ? 12.295 -3.660 -1.470 1.00 85.50 87 ILE A C 1
ATOM 696 O O . ILE A 1 87 ? 12.551 -4.758 -0.977 1.00 85.50 87 ILE A O 1
ATOM 700 N N . TYR A 1 88 ? 11.052 -3.176 -1.515 1.00 86.62 88 TYR A N 1
ATOM 701 C CA . TYR A 1 88 ? 9.900 -3.866 -0.934 1.00 86.62 88 TYR A CA 1
ATOM 702 C C . TYR A 1 88 ? 9.625 -5.205 -1.628 1.00 86.62 88 TYR A C 1
ATOM 704 O O . TYR A 1 88 ? 9.425 -6.217 -0.957 1.00 86.62 88 TYR A O 1
ATOM 712 N N . SER A 1 89 ? 9.692 -5.239 -2.962 1.00 83.81 89 SER A N 1
ATOM 713 C CA . SER A 1 89 ? 9.526 -6.464 -3.757 1.00 83.81 89 SER A CA 1
ATOM 714 C C . SER A 1 89 ? 10.579 -7.514 -3.384 1.00 83.81 89 SER A C 1
ATOM 716 O O . SER A 1 89 ? 10.235 -8.665 -3.114 1.00 83.81 89 SER A O 1
ATOM 718 N N . LYS A 1 90 ? 11.849 -7.101 -3.246 1.00 83.19 90 LYS A N 1
ATOM 719 C CA . LYS A 1 90 ? 12.953 -7.972 -2.802 1.00 83.19 90 LYS A CA 1
ATOM 720 C C . LYS A 1 90 ? 12.766 -8.456 -1.359 1.00 83.19 90 LYS A C 1
ATOM 722 O O . LYS A 1 90 ? 12.996 -9.628 -1.085 1.00 83.19 90 LYS A O 1
ATOM 727 N N . GLN A 1 91 ? 12.323 -7.587 -0.447 1.00 83.69 91 GLN A N 1
ATOM 728 C CA . GLN A 1 91 ? 12.090 -7.935 0.962 1.00 83.69 91 GLN A CA 1
ATOM 729 C C . GLN A 1 91 ? 10.954 -8.942 1.153 1.00 83.69 91 GLN A C 1
ATOM 731 O O . GLN A 1 91 ? 11.064 -9.842 1.981 1.00 83.69 91 GLN A O 1
ATOM 736 N N . VAL A 1 92 ? 9.859 -8.780 0.410 1.00 83.50 92 VAL A N 1
ATOM 737 C CA . VAL A 1 92 ? 8.687 -9.663 0.499 1.00 83.50 92 VAL A CA 1
ATOM 738 C C . VAL A 1 92 ? 8.867 -10.922 -0.362 1.00 83.50 92 VAL A C 1
ATOM 740 O O . VAL A 1 92 ? 8.118 -11.883 -0.207 1.00 83.50 92 VAL A O 1
ATOM 743 N N . GLY A 1 93 ? 9.873 -10.949 -1.245 1.00 79.38 93 GLY A N 1
ATOM 744 C CA . GLY A 1 93 ? 10.072 -12.032 -2.210 1.00 79.38 93 GLY A CA 1
ATOM 745 C C . GLY A 1 93 ? 8.967 -12.080 -3.267 1.00 79.38 93 GLY A C 1
ATOM 746 O O . GLY A 1 93 ? 8.668 -13.144 -3.802 1.00 79.38 93 GLY A O 1
ATOM 747 N N . TYR A 1 94 ? 8.328 -10.941 -3.533 1.00 78.56 94 TYR A N 1
ATOM 748 C CA . TYR A 1 94 ? 7.267 -10.811 -4.523 1.00 78.56 94 TYR A CA 1
ATOM 749 C C . TYR A 1 94 ? 7.842 -10.236 -5.813 1.00 78.56 94 TYR A C 1
ATOM 751 O O . TYR A 1 94 ? 8.519 -9.211 -5.785 1.00 78.56 94 TYR A O 1
ATOM 759 N N . SER A 1 95 ? 7.537 -10.867 -6.943 1.00 75.56 95 SER A N 1
ATOM 760 C CA . SER A 1 95 ? 7.879 -10.354 -8.269 1.00 75.56 95 SER A CA 1
ATOM 761 C C . SER A 1 95 ? 6.644 -9.677 -8.868 1.00 75.56 95 SER A C 1
ATOM 763 O O . SER A 1 95 ? 5.762 -10.381 -9.365 1.00 75.56 95 SER A O 1
ATOM 765 N N . PRO A 1 96 ? 6.518 -8.338 -8.790 1.00 76.06 96 PRO A N 1
ATOM 766 C CA . PRO A 1 96 ? 5.432 -7.638 -9.461 1.00 76.06 96 PRO A CA 1
ATOM 767 C C . PRO A 1 96 ? 5.540 -7.797 -10.978 1.00 76.06 96 PRO A C 1
ATOM 769 O O . PRO A 1 96 ? 6.617 -8.042 -11.521 1.00 76.06 96 PRO A O 1
ATOM 772 N N . ASP A 1 97 ? 4.418 -7.603 -11.669 1.00 83.94 97 ASP A N 1
ATOM 773 C CA . ASP A 1 97 ? 4.418 -7.467 -13.122 1.00 83.94 97 ASP A CA 1
ATOM 774 C C . ASP A 1 97 ? 5.043 -6.115 -13.497 1.00 83.94 97 ASP A C 1
ATOM 776 O O . ASP A 1 97 ? 4.379 -5.078 -13.585 1.00 83.94 97 ASP A O 1
ATOM 780 N N . TYR A 1 98 ? 6.367 -6.129 -13.636 1.00 83.12 98 TYR A N 1
ATOM 781 C CA . TYR A 1 98 ? 7.171 -4.961 -13.970 1.00 83.12 98 TYR A CA 1
ATOM 782 C C . TYR A 1 98 ? 6.799 -4.368 -15.330 1.00 83.12 98 TYR A C 1
ATOM 784 O O . TYR A 1 98 ? 6.892 -3.153 -15.494 1.00 83.12 98 TYR A O 1
ATOM 792 N N . LEU A 1 99 ? 6.349 -5.193 -16.282 1.00 84.75 99 LEU A N 1
ATOM 793 C CA . LEU A 1 99 ? 5.941 -4.738 -17.608 1.00 84.75 99 LEU A CA 1
ATOM 794 C C . LEU A 1 99 ? 4.631 -3.952 -17.524 1.00 84.75 99 LEU A C 1
ATOM 796 O O . LEU A 1 99 ? 4.557 -2.826 -18.015 1.00 84.75 99 LEU A O 1
ATOM 800 N N . PHE A 1 100 ? 3.627 -4.502 -16.838 1.00 86.06 100 PHE A N 1
ATOM 801 C CA . PHE A 1 100 ? 2.366 -3.805 -16.595 1.00 86.06 100 PHE A CA 1
ATOM 802 C C . PHE A 1 100 ? 2.579 -2.504 -15.810 1.00 86.06 100 PHE A C 1
ATOM 804 O O . PHE A 1 100 ? 1.978 -1.468 -16.121 1.00 86.06 100 PHE A O 1
ATOM 811 N N . LEU A 1 101 ? 3.468 -2.528 -14.811 1.00 85.12 101 LEU A N 1
ATOM 812 C CA . LEU A 1 101 ? 3.799 -1.337 -14.037 1.00 85.12 101 LEU A CA 1
ATOM 813 C C . LEU A 1 101 ? 4.466 -0.272 -14.907 1.00 85.12 101 LEU A C 1
ATOM 815 O O . LEU A 1 101 ? 4.051 0.885 -14.880 1.00 85.12 101 LEU A O 1
ATOM 819 N N . LEU A 1 102 ? 5.458 -0.667 -15.709 1.00 86.56 102 LEU A N 1
ATOM 820 C CA . LEU A 1 102 ? 6.163 0.226 -16.620 1.00 86.56 102 LEU A CA 1
ATOM 821 C C . LEU A 1 102 ? 5.203 0.836 -17.643 1.00 86.56 102 LEU A C 1
ATOM 823 O O . LEU A 1 102 ? 5.252 2.041 -17.854 1.00 86.56 102 LEU A O 1
ATOM 827 N N . GLN A 1 103 ? 4.280 0.052 -18.205 1.00 86.50 103 GLN A N 1
ATOM 828 C CA . GLN A 1 103 ? 3.256 0.545 -19.128 1.00 86.50 103 GLN A CA 1
ATOM 829 C C . GLN A 1 103 ? 2.309 1.548 -18.457 1.00 86.50 103 GLN A C 1
ATOM 831 O O . GLN A 1 103 ? 1.963 2.577 -19.039 1.00 86.50 103 GLN A O 1
ATOM 836 N N . THR A 1 104 ? 1.903 1.275 -17.216 1.00 85.62 104 THR A N 1
ATOM 837 C CA . THR A 1 104 ? 1.040 2.177 -16.441 1.00 85.62 104 THR A CA 1
ATOM 838 C C . THR A 1 104 ? 1.751 3.497 -16.140 1.00 85.62 104 THR A C 1
ATOM 840 O O . THR A 1 104 ? 1.178 4.572 -16.340 1.00 85.62 104 THR A O 1
ATOM 843 N N . ILE A 1 105 ? 3.016 3.429 -15.714 1.00 86.00 105 ILE A N 1
ATOM 844 C CA . ILE A 1 105 ? 3.841 4.612 -15.460 1.00 86.00 105 ILE A CA 1
ATOM 845 C C . ILE A 1 105 ? 4.069 5.363 -16.771 1.00 86.00 105 ILE A C 1
ATOM 847 O O . ILE A 1 105 ? 3.832 6.557 -16.798 1.00 86.00 105 ILE A O 1
ATOM 851 N N . LEU A 1 106 ? 4.418 4.692 -17.872 1.00 87.62 106 LEU A N 1
ATOM 852 C CA . LEU A 1 106 ? 4.689 5.311 -19.175 1.00 87.62 106 LEU A CA 1
ATOM 853 C C . LEU A 1 106 ? 3.513 6.154 -19.679 1.00 87.62 106 LEU A C 1
ATOM 855 O O . LEU A 1 106 ? 3.714 7.271 -20.146 1.00 87.62 106 LEU A O 1
ATOM 859 N N . ARG A 1 107 ? 2.278 5.655 -19.530 1.00 85.69 107 ARG A N 1
ATOM 860 C CA . ARG A 1 107 ? 1.058 6.377 -19.937 1.00 85.69 107 ARG A CA 1
ATOM 861 C C . ARG A 1 107 ? 0.797 7.642 -19.123 1.00 85.69 107 ARG A C 1
ATOM 863 O O . ARG A 1 107 ? 0.118 8.541 -19.612 1.00 85.69 107 ARG A O 1
ATOM 870 N N . THR A 1 108 ? 1.283 7.689 -17.888 1.00 84.56 108 THR A N 1
ATOM 871 C CA . THR A 1 108 ? 0.988 8.771 -16.937 1.00 84.56 108 THR A CA 1
ATOM 872 C C . THR A 1 108 ? 2.168 9.738 -16.793 1.00 84.56 108 THR A C 1
ATOM 874 O O . THR A 1 108 ? 1.983 10.941 -16.638 1.00 84.56 108 THR A O 1
ATOM 877 N N . ASP A 1 109 ? 3.385 9.206 -16.855 1.00 83.44 109 ASP A N 1
ATOM 878 C CA . ASP A 1 109 ? 4.667 9.874 -16.671 1.00 83.44 109 ASP A CA 1
ATOM 879 C C . ASP A 1 109 ? 5.793 9.129 -17.429 1.00 83.44 109 ASP A C 1
ATOM 881 O O . ASP A 1 109 ? 6.478 8.261 -16.871 1.00 83.44 109 ASP A O 1
ATOM 885 N N . PRO A 1 110 ? 6.038 9.489 -18.701 1.00 85.56 110 PRO A N 1
ATOM 886 C CA . PRO A 1 110 ? 7.066 8.848 -19.515 1.00 85.56 110 PRO A CA 1
ATOM 887 C C . PRO A 1 110 ? 8.483 8.991 -18.949 1.00 85.56 110 PRO A C 1
ATOM 889 O O . PRO A 1 110 ? 9.294 8.075 -19.063 1.00 85.56 110 PRO A O 1
ATOM 892 N N . GLN A 1 111 ? 8.787 10.123 -18.307 1.00 86.12 111 GLN A N 1
ATOM 893 C CA . GLN A 1 111 ? 10.101 10.361 -17.700 1.00 86.12 111 GLN A CA 1
ATOM 894 C C . GLN A 1 111 ? 10.308 9.465 -16.473 1.00 86.12 111 GLN A C 1
ATOM 896 O O . GLN A 1 111 ? 11.376 8.874 -16.301 1.00 86.12 111 GLN A O 1
ATOM 901 N N . GLY A 1 112 ? 9.266 9.307 -15.650 1.00 85.81 112 GLY A N 1
ATOM 902 C CA . GLY A 1 112 ? 9.259 8.361 -14.537 1.00 85.81 112 GLY A CA 1
ATOM 903 C C . GLY A 1 112 ? 9.466 6.916 -14.993 1.00 85.81 112 GLY A C 1
ATOM 904 O O . GLY A 1 112 ? 10.235 6.186 -14.370 1.00 85.81 112 GLY A O 1
ATOM 905 N N . ALA A 1 113 ? 8.859 6.522 -16.117 1.00 87.12 113 ALA A N 1
ATOM 906 C CA . ALA A 1 113 ? 9.021 5.183 -16.680 1.00 87.12 113 ALA A CA 1
ATOM 907 C C . ALA A 1 113 ? 10.472 4.899 -17.088 1.00 87.12 113 ALA A C 1
ATOM 909 O O . ALA A 1 113 ? 10.985 3.823 -16.784 1.00 87.12 113 ALA A O 1
ATOM 910 N N . VAL A 1 114 ? 11.162 5.856 -17.723 1.00 87.44 114 VAL A N 1
ATOM 911 C CA . VAL A 1 114 ? 12.588 5.698 -18.072 1.00 87.44 114 VAL A CA 1
ATOM 912 C C . VAL A 1 114 ? 13.420 5.478 -16.813 1.00 87.44 114 VAL A C 1
ATOM 914 O O . VAL A 1 114 ? 14.231 4.556 -16.759 1.00 87.44 114 VAL A O 1
ATOM 917 N N . ASN A 1 115 ? 13.189 6.284 -15.774 1.00 87.25 115 ASN A N 1
ATOM 918 C CA . ASN A 1 115 ? 13.914 6.146 -14.513 1.00 87.25 115 ASN A CA 1
ATOM 919 C C . ASN A 1 115 ? 13.640 4.787 -13.846 1.00 87.25 115 ASN A C 1
ATOM 921 O O . ASN A 1 115 ? 14.562 4.126 -13.373 1.00 87.25 115 ASN A O 1
ATOM 925 N N . PHE A 1 116 ? 12.388 4.325 -13.872 1.00 86.88 116 PHE A N 1
ATOM 926 C CA . PHE A 1 116 ? 12.015 3.008 -13.364 1.00 86.88 116 PHE A CA 1
ATOM 927 C C . PHE A 1 116 ? 12.698 1.874 -14.142 1.00 86.88 116 PHE A C 1
ATOM 929 O O . PHE A 1 116 ? 13.272 0.976 -13.530 1.00 86.88 116 PHE A O 1
ATOM 936 N N . ALA A 1 117 ? 12.717 1.940 -15.478 1.00 86.44 117 ALA A N 1
ATOM 937 C CA . ALA A 1 117 ? 13.417 0.977 -16.329 1.00 86.44 117 ALA A CA 1
ATOM 938 C C . ALA A 1 117 ? 14.930 0.938 -16.059 1.00 86.44 117 ALA A C 1
ATOM 940 O O . ALA A 1 117 ? 15.515 -0.141 -15.957 1.00 86.44 117 ALA A O 1
ATOM 941 N N . LEU A 1 118 ? 15.557 2.102 -15.865 1.00 85.56 118 LEU A N 1
ATOM 942 C CA . LEU A 1 118 ? 16.965 2.193 -15.479 1.00 85.56 118 LEU A CA 1
ATOM 943 C C . LEU A 1 118 ? 17.217 1.552 -14.110 1.00 85.56 118 LEU A C 1
ATOM 945 O O . LEU A 1 118 ? 18.145 0.757 -13.980 1.00 85.56 118 LEU A O 1
ATOM 949 N N . MET A 1 119 ? 16.382 1.822 -13.106 1.00 83.38 119 MET A N 1
ATOM 950 C CA . MET A 1 119 ? 16.525 1.196 -11.787 1.00 83.38 119 MET A CA 1
ATOM 951 C C . MET A 1 119 ? 16.340 -0.327 -11.846 1.00 83.38 119 MET A C 1
ATOM 953 O O . MET A 1 119 ? 17.091 -1.060 -11.205 1.00 83.38 119 MET A O 1
ATOM 957 N N . MET A 1 120 ? 15.398 -0.819 -12.658 1.00 81.75 120 MET A N 1
ATOM 958 C CA . MET A 1 120 ? 15.210 -2.256 -12.888 1.00 81.75 120 MET A CA 1
ATOM 959 C C . MET A 1 120 ? 16.445 -2.912 -13.517 1.00 81.75 120 MET A C 1
ATOM 961 O O . MET A 1 120 ? 16.832 -4.005 -13.112 1.00 81.75 120 MET A O 1
ATOM 965 N N . SER A 1 121 ? 17.105 -2.235 -14.462 1.00 80.62 121 SER A N 1
ATOM 966 C CA . SER A 1 121 ? 18.328 -2.747 -15.100 1.00 80.62 121 SER A CA 1
ATOM 967 C C . SER A 1 121 ? 19.512 -2.896 -14.136 1.00 80.62 121 SER A C 1
ATOM 969 O O . SER A 1 121 ? 20.394 -3.722 -14.361 1.00 80.62 121 SER A O 1
ATOM 971 N N . GLN A 1 122 ? 19.512 -2.123 -13.047 1.00 80.06 122 GLN A N 1
ATOM 972 C CA . GLN A 1 122 ? 20.568 -2.098 -12.032 1.00 80.06 122 GLN A CA 1
ATOM 973 C C . GLN A 1 122 ? 20.307 -3.059 -10.860 1.00 80.06 122 GLN A C 1
ATOM 975 O O . GLN A 1 122 ? 21.099 -3.106 -9.919 1.00 80.06 122 GLN A O 1
ATOM 980 N N . MET A 1 123 ? 19.217 -3.833 -10.887 1.00 73.62 123 MET A N 1
ATOM 981 C CA . MET A 1 123 ? 18.906 -4.797 -9.829 1.00 73.62 123 MET A CA 1
ATOM 982 C C . MET A 1 123 ? 19.954 -5.918 -9.743 1.00 73.62 123 MET A C 1
ATOM 984 O O . MET A 1 123 ? 20.357 -6.503 -10.750 1.00 73.62 123 MET A O 1
ATOM 988 N N . GLU A 1 124 ? 20.345 -6.275 -8.514 1.00 58.31 124 GLU A N 1
ATOM 989 C CA . GLU A 1 124 ? 21.161 -7.461 -8.215 1.00 58.31 124 GLU A CA 1
ATOM 990 C C . GLU A 1 124 ? 20.375 -8.741 -8.552 1.00 58.31 124 GLU A C 1
ATOM 992 O O . GLU A 1 124 ? 19.654 -9.288 -7.717 1.00 58.31 124 GLU A O 1
ATOM 997 N N . GLY A 1 125 ? 20.467 -9.170 -9.808 1.00 62.16 125 GLY A N 1
ATOM 998 C CA . GLY A 1 125 ? 19.649 -10.233 -10.400 1.00 62.16 125 GLY A CA 1
ATOM 999 C C . GLY A 1 125 ? 19.423 -10.054 -11.904 1.00 62.16 125 GLY A C 1
ATOM 1000 O O . GLY A 1 125 ? 18.982 -10.989 -12.566 1.00 62.16 125 GLY A O 1
ATOM 1001 N N . GLY A 1 126 ? 19.782 -8.886 -12.448 1.00 63.97 126 GLY A N 1
ATOM 1002 C CA . GLY A 1 126 ? 19.522 -8.521 -13.835 1.00 63.97 126 GLY A CA 1
ATOM 1003 C C . GLY A 1 126 ? 18.139 -7.899 -14.005 1.00 63.97 126 GLY A C 1
ATOM 1004 O O . GLY A 1 126 ? 17.311 -7.911 -13.093 1.00 63.97 126 GLY A O 1
ATOM 1005 N N . CYS A 1 127 ? 17.898 -7.328 -15.185 1.00 65.62 127 CYS A N 1
ATOM 1006 C CA . CYS A 1 127 ? 16.607 -6.731 -15.492 1.00 65.62 127 CYS A CA 1
ATOM 1007 C C . CYS A 1 127 ? 15.527 -7.830 -15.521 1.00 65.62 127 CYS A C 1
ATOM 1009 O O . CYS A 1 127 ? 15.690 -8.805 -16.259 1.00 65.62 127 CYS A O 1
ATOM 1011 N N . PRO A 1 128 ? 14.418 -7.692 -14.770 1.00 71.19 128 PRO A N 1
ATOM 1012 C CA . PRO A 1 128 ? 13.326 -8.665 -14.794 1.00 71.19 128 PRO A CA 1
ATOM 1013 C C . PRO A 1 128 ? 12.561 -8.679 -16.127 1.00 71.19 128 PRO A C 1
ATOM 1015 O O . PRO A 1 128 ? 11.783 -9.597 -16.375 1.00 71.19 128 PRO A O 1
ATOM 1018 N N . VAL A 1 129 ? 12.763 -7.670 -16.978 1.00 77.81 129 VAL A N 1
ATOM 1019 C CA . VAL A 1 129 ? 12.127 -7.534 -18.292 1.00 77.81 129 VAL A CA 1
ATOM 1020 C C . VAL A 1 129 ? 13.210 -7.411 -19.361 1.00 77.81 129 VAL A C 1
ATOM 1022 O O . VAL A 1 129 ? 14.217 -6.731 -19.160 1.00 77.81 129 VAL A O 1
ATOM 1025 N N . ASP A 1 130 ? 13.001 -8.059 -20.504 1.00 82.69 130 ASP A N 1
ATOM 1026 C CA . ASP A 1 130 ? 13.925 -7.989 -21.634 1.00 82.69 130 ASP A CA 1
ATOM 1027 C C . ASP A 1 130 ? 14.050 -6.557 -22.181 1.00 82.69 130 ASP A C 1
ATOM 1029 O O . ASP A 1 130 ? 13.054 -5.846 -22.355 1.00 82.69 130 ASP A O 1
ATOM 1033 N N . TYR A 1 131 ? 15.280 -6.143 -22.49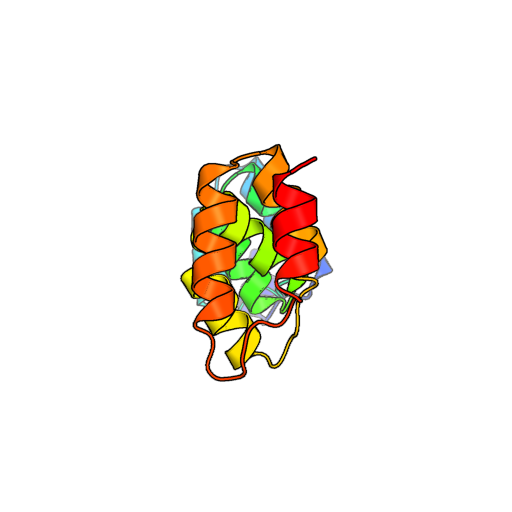2 1.00 79.62 131 TYR A N 1
ATOM 1034 C CA . TYR A 1 131 ? 15.559 -4.795 -22.985 1.00 79.62 131 TYR A CA 1
ATOM 1035 C C . TYR A 1 131 ? 14.833 -4.484 -24.293 1.00 79.62 131 TYR A C 1
ATOM 1037 O O . TYR A 1 131 ? 14.377 -3.355 -24.448 1.00 79.62 131 TYR A O 1
ATOM 1045 N N . ASN A 1 132 ? 14.665 -5.459 -25.197 1.00 82.44 132 ASN A N 1
ATOM 1046 C CA . ASN A 1 132 ? 13.957 -5.228 -26.458 1.00 82.44 132 ASN A CA 1
ATOM 1047 C C . ASN A 1 132 ? 12.477 -4.937 -26.203 1.00 82.44 132 ASN A C 1
ATOM 1049 O O . ASN A 1 132 ? 11.900 -4.062 -26.843 1.00 82.44 132 ASN A O 1
ATOM 1053 N N . THR A 1 133 ? 11.883 -5.626 -25.224 1.00 83.44 133 THR A N 1
ATOM 1054 C CA . THR A 1 133 ? 10.486 -5.403 -24.821 1.00 83.44 133 THR A CA 1
ATOM 1055 C C . THR A 1 133 ? 10.313 -4.017 -24.207 1.00 83.44 133 THR A C 1
ATOM 1057 O O . THR A 1 133 ? 9.360 -3.315 -24.527 1.00 83.44 133 THR A O 1
ATOM 1060 N N . ILE A 1 134 ? 11.259 -3.589 -23.363 1.00 82.12 134 ILE A N 1
ATOM 1061 C CA . ILE A 1 134 ? 11.262 -2.233 -22.804 1.00 82.12 134 ILE A CA 1
ATOM 1062 C C . ILE A 1 134 ? 11.379 -1.198 -23.929 1.00 82.12 134 ILE A C 1
ATOM 1064 O O . ILE A 1 134 ? 10.598 -0.252 -23.962 1.00 82.12 134 ILE A O 1
ATOM 1068 N N . THR A 1 135 ? 12.323 -1.365 -24.860 1.00 81.81 135 THR A N 1
ATOM 1069 C CA . THR A 1 135 ? 12.503 -0.410 -25.962 1.00 81.81 135 THR A CA 1
ATOM 1070 C C . THR A 1 135 ? 11.295 -0.349 -26.886 1.00 81.81 135 THR A C 1
ATOM 1072 O O . THR A 1 135 ? 10.912 0.748 -27.269 1.00 81.81 135 THR A O 1
ATOM 1075 N N . ASP A 1 136 ? 10.669 -1.485 -27.203 1.00 84.25 136 ASP A N 1
ATOM 1076 C CA . ASP A 1 136 ? 9.453 -1.530 -28.024 1.00 84.25 136 ASP A CA 1
ATOM 1077 C C . ASP A 1 136 ? 8.297 -0.782 -27.341 1.00 84.25 136 ASP A C 1
ATOM 1079 O O . ASP A 1 136 ? 7.643 0.051 -27.964 1.00 84.25 136 ASP A O 1
ATOM 1083 N N . LEU A 1 137 ? 8.143 -0.961 -26.022 1.00 83.81 137 LEU A N 1
ATOM 1084 C CA . LEU A 1 137 ? 7.155 -0.243 -25.215 1.00 83.81 137 LEU A CA 1
ATOM 1085 C C . LEU A 1 137 ? 7.352 1.285 -25.256 1.00 83.81 137 LEU A C 1
ATOM 1087 O O . LEU A 1 137 ? 6.371 2.020 -25.266 1.00 83.81 137 LEU A O 1
ATOM 1091 N N . PHE A 1 138 ? 8.600 1.770 -25.267 1.00 81.31 138 PHE A N 1
ATOM 1092 C CA . PHE A 1 138 ? 8.915 3.204 -25.378 1.00 81.31 138 PHE A CA 1
ATOM 1093 C C . PHE A 1 138 ? 8.804 3.757 -26.809 1.00 81.31 138 PHE A C 1
ATOM 1095 O O . PHE A 1 138 ? 8.765 4.977 -26.973 1.00 81.31 138 PHE A O 1
ATOM 1102 N N . LEU A 1 139 ? 8.825 2.892 -27.827 1.00 81.75 139 LEU A N 1
ATOM 1103 C CA . LEU A 1 139 ? 8.752 3.265 -29.244 1.00 81.75 139 LEU A CA 1
ATOM 1104 C C . LEU A 1 139 ? 7.315 3.284 -29.795 1.00 81.75 139 LEU A C 1
ATOM 1106 O O . LEU A 1 139 ? 7.112 3.832 -30.881 1.00 81.75 139 LEU A O 1
ATOM 1110 N N . GLN A 1 140 ? 6.350 2.699 -29.076 1.00 67.31 140 GLN A N 1
ATOM 1111 C CA . GLN A 1 140 ? 4.908 2.839 -29.336 1.00 67.31 140 GLN A CA 1
ATOM 1112 C C . GLN A 1 140 ? 4.380 4.234 -28.992 1.00 67.31 140 GLN A C 1
ATOM 1114 O O . GLN A 1 140 ? 3.511 4.711 -29.758 1.00 67.31 140 GLN A O 1
#

Secondary structure (DSSP, 8-state):
-HHHHHHHS---HHHHHHHHHHHHHTT-HHHHHHHHHTT-S---HHHHHHHHTT-HHHHHHHHHHTT-HHHHHHHHHHTT-HHHHHHHHHHHT----HHHHHHHHHHH-HHHHHHHHHHHHTSTT--SS-HHHHHHHHH-

Foldseek 3Di:
DVVVLLVVAADDAVSLQVVLLVCVVVVNVVVVVVCVVVNNYDQALSSLVSCCVPDLVVSLSSCVSNVVLVVNLVSCLVVLVLVVNLVSCVVVVHDDPLLVSLLVSCVVPVPSSVVNQVVQCVDPVGRPDDPVSSVVSSVD

Radius of gyration: 18.07 Å; chains: 1; bounding box: 40×26×54 Å